Protein AF-A0AA94JPF4-F1 (afdb_monomer_lite)

Sequence (133 aa):
MPYAGDLAKVGKIKKDINIIENAIDAVKSADNAKSLLKAGRAGKQERLVELATDPKLGKADKGWIKSEMNQIERGNRKSIRNPPGKDLAHERGREAAKGYSYKNSNLQDRDLHRRQHKYDNGGRKNKERPLND

Structure (mmCIF, N/CA/C/O backbone):
data_AF-A0AA94JPF4-F1
#
_entry.id   AF-A0AA94JPF4-F1
#
loop_
_atom_site.group_PDB
_atom_site.id
_atom_site.type_symbol
_atom_site.label_atom_id
_atom_site.label_alt_id
_atom_site.label_comp_id
_atom_site.label_asym_id
_atom_site.label_entity_id
_atom_site.label_seq_id
_atom_site.pdbx_PDB_ins_code
_atom_site.Cartn_x
_atom_site.Cartn_y
_atom_site.Cartn_z
_atom_site.occupancy
_atom_site.B_iso_or_equiv
_atom_site.auth_seq_id
_atom_site.auth_comp_id
_atom_site.auth_asym_id
_atom_site.auth_atom_id
_atom_site.pdbx_PDB_model_num
ATOM 1 N N . MET A 1 1 ? 42.289 -33.509 40.650 1.00 52.62 1 MET A N 1
ATOM 2 C CA . MET A 1 1 ? 41.981 -33.715 39.218 1.00 52.62 1 MET A CA 1
ATOM 3 C C . MET A 1 1 ? 40.468 -33.839 39.081 1.00 52.62 1 MET A C 1
ATOM 5 O O . MET A 1 1 ? 39.919 -34.624 39.847 1.00 52.62 1 MET A O 1
ATOM 9 N N . PRO A 1 2 ? 39.783 -33.059 38.223 1.00 56.12 2 PRO A N 1
ATOM 10 C CA . PRO A 1 2 ? 38.337 -33.206 38.043 1.00 56.12 2 PRO A CA 1
ATOM 11 C C . PRO A 1 2 ? 38.022 -34.586 37.447 1.00 56.12 2 PRO A C 1
ATOM 13 O O . PRO A 1 2 ? 38.740 -35.060 36.565 1.00 56.12 2 PRO A O 1
ATOM 16 N N . TYR A 1 3 ? 36.990 -35.251 37.966 1.00 58.69 3 TYR A N 1
ATOM 17 C CA . TYR A 1 3 ? 36.590 -36.595 37.545 1.00 58.69 3 TYR A CA 1
ATOM 18 C C . TYR A 1 3 ? 36.036 -36.545 36.110 1.00 58.69 3 TYR A C 1
ATOM 20 O O . TYR A 1 3 ? 35.317 -35.614 35.751 1.00 58.69 3 TYR A O 1
ATOM 28 N N . ALA A 1 4 ? 36.327 -37.551 35.277 1.00 60.81 4 ALA A N 1
ATOM 29 C CA . ALA A 1 4 ? 35.918 -37.587 33.863 1.00 60.81 4 ALA A CA 1
ATOM 30 C C . ALA A 1 4 ? 34.397 -37.392 33.636 1.00 60.81 4 ALA A C 1
ATOM 32 O O . ALA A 1 4 ? 33.984 -36.874 32.597 1.00 60.81 4 ALA A O 1
ATOM 33 N N . GLY A 1 5 ? 33.565 -37.745 34.624 1.00 62.81 5 GLY A N 1
ATOM 34 C CA . GLY A 1 5 ? 32.116 -37.513 34.605 1.00 62.81 5 GLY A CA 1
ATOM 35 C C . GLY A 1 5 ? 31.705 -36.033 34.664 1.00 62.81 5 GLY A C 1
ATOM 36 O O . GLY A 1 5 ? 30.711 -35.656 34.041 1.00 62.81 5 GLY A O 1
ATOM 37 N N . ASP A 1 6 ? 32.490 -35.177 35.326 1.00 64.50 6 ASP A N 1
ATOM 38 C CA . ASP A 1 6 ? 32.210 -33.737 35.422 1.00 64.50 6 ASP A CA 1
ATOM 39 C C . ASP A 1 6 ? 32.428 -33.039 34.073 1.00 64.50 6 ASP A C 1
ATOM 41 O O . ASP A 1 6 ? 31.633 -32.193 33.660 1.00 64.50 6 ASP A O 1
ATOM 45 N N . LEU A 1 7 ? 33.453 -33.458 33.325 1.00 65.94 7 LEU A N 1
ATOM 46 C CA . LEU A 1 7 ? 33.761 -32.929 31.993 1.00 65.94 7 LEU A CA 1
ATOM 47 C C . LEU A 1 7 ? 32.665 -33.268 30.967 1.00 65.94 7 LEU A C 1
ATOM 49 O O . LEU A 1 7 ? 32.284 -32.414 30.163 1.00 65.94 7 LEU A O 1
ATOM 53 N N . ALA A 1 8 ? 32.104 -34.481 31.021 1.00 71.88 8 ALA A N 1
ATOM 54 C CA . ALA A 1 8 ? 31.014 -34.902 30.136 1.00 71.88 8 ALA A CA 1
ATOM 55 C C . ALA A 1 8 ? 29.713 -34.119 30.395 1.00 71.88 8 ALA A C 1
ATOM 57 O O . ALA A 1 8 ? 29.023 -33.712 29.454 1.00 71.88 8 ALA A O 1
ATOM 58 N N . LYS A 1 9 ? 29.399 -33.846 31.669 1.00 73.69 9 LYS A N 1
ATOM 59 C CA . LYS A 1 9 ? 28.236 -33.039 32.063 1.00 73.69 9 LYS A CA 1
ATOM 60 C C . LYS A 1 9 ? 28.370 -31.593 31.579 1.00 73.69 9 LYS A C 1
ATOM 62 O O . LYS A 1 9 ? 27.426 -31.055 31.005 1.00 73.69 9 LYS A O 1
ATOM 67 N N . VAL A 1 10 ? 29.554 -30.997 31.728 1.00 75.94 10 VAL A N 1
ATOM 68 C CA . VAL A 1 10 ? 29.859 -29.646 31.223 1.00 75.94 10 VAL A CA 1
ATOM 69 C C . VAL A 1 10 ? 29.750 -29.577 29.695 1.00 75.94 10 VAL A C 1
ATOM 71 O O . VAL A 1 10 ? 29.199 -28.611 29.167 1.00 75.94 10 VAL A O 1
ATOM 74 N N . GLY A 1 11 ? 30.213 -30.601 28.972 1.00 78.50 11 GLY A N 1
ATOM 75 C CA . GLY A 1 11 ? 30.082 -30.678 27.512 1.00 78.50 11 GLY A CA 1
ATOM 76 C C . GLY A 1 11 ? 28.626 -30.720 27.033 1.00 78.50 11 GLY A C 1
ATOM 77 O O . GLY A 1 11 ? 28.271 -30.020 26.084 1.00 78.50 11 GLY A O 1
ATOM 78 N N . LYS A 1 12 ? 27.765 -31.482 27.722 1.00 82.31 12 LYS A N 1
ATOM 79 C CA . LYS A 1 12 ? 26.326 -31.542 27.421 1.00 82.31 12 LYS A CA 1
ATOM 80 C C . LYS A 1 12 ? 25.633 -30.200 27.677 1.00 82.31 12 LYS A C 1
ATOM 82 O O . LYS A 1 12 ? 24.938 -29.706 26.798 1.00 82.31 12 LYS A O 1
ATOM 87 N N . ILE A 1 13 ? 25.920 -29.569 28.817 1.00 83.75 13 ILE A N 1
ATOM 88 C CA . ILE A 1 13 ? 25.371 -28.252 29.180 1.00 83.75 13 ILE A CA 1
ATOM 89 C C . ILE A 1 13 ? 25.743 -27.188 28.138 1.00 83.75 13 ILE A C 1
ATOM 91 O O . ILE A 1 13 ? 24.883 -26.428 27.707 1.00 83.75 13 ILE A O 1
ATOM 95 N N . LYS A 1 14 ? 27.000 -27.153 27.674 1.00 84.94 14 LYS A N 1
ATOM 96 C CA . LYS A 1 14 ? 27.430 -26.212 26.623 1.00 84.94 14 LYS A CA 1
ATOM 97 C C . LYS A 1 14 ? 26.670 -26.407 25.309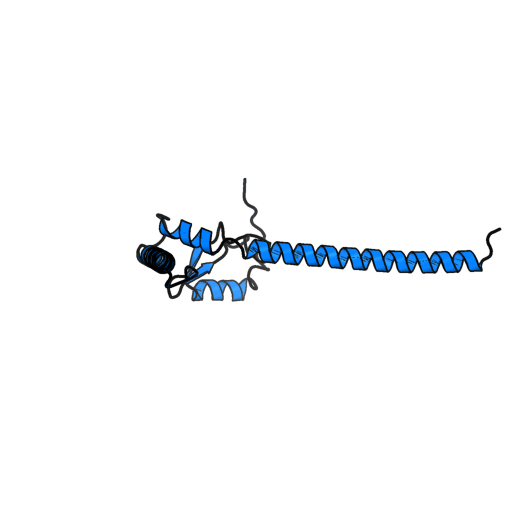 1.00 84.94 14 LYS A C 1
ATOM 99 O O . LYS A 1 14 ? 26.313 -25.431 24.658 1.00 84.94 14 LYS A O 1
ATOM 104 N N . LYS A 1 15 ? 26.412 -27.658 24.917 1.00 84.81 15 LYS A N 1
ATOM 105 C CA . LYS A 1 15 ? 25.637 -27.960 23.707 1.00 84.81 15 LYS A CA 1
ATOM 106 C C . LYS A 1 15 ? 24.197 -27.461 23.831 1.00 84.81 15 LYS A C 1
ATOM 108 O O . LYS A 1 15 ? 23.693 -26.858 22.888 1.00 84.81 15 LYS A O 1
ATOM 113 N N . ASP A 1 16 ? 23.574 -27.682 24.983 1.00 80.81 16 ASP A N 1
ATOM 114 C CA . ASP A 1 16 ? 22.204 -27.239 25.246 1.00 80.81 16 ASP A CA 1
ATOM 115 C C . ASP A 1 16 ? 22.110 -25.701 25.246 1.00 80.81 16 ASP A C 1
ATOM 117 O O . ASP A 1 16 ? 21.208 -25.151 24.619 1.00 80.81 16 ASP A O 1
ATOM 121 N N . ILE A 1 17 ? 23.090 -25.001 25.837 1.00 86.00 17 ILE A N 1
ATOM 122 C CA . ILE A 1 17 ? 23.192 -23.528 25.789 1.00 86.00 17 ILE A CA 1
ATOM 123 C C . ILE A 1 17 ? 23.277 -23.029 24.343 1.00 86.00 17 ILE A C 1
ATOM 125 O O . ILE A 1 17 ? 22.486 -22.175 23.952 1.00 86.00 17 ILE A O 1
ATOM 129 N N . ASN A 1 18 ? 24.152 -23.609 23.517 1.00 87.88 18 ASN A N 1
ATOM 130 C CA . ASN A 1 18 ? 24.281 -23.203 22.114 1.00 87.88 18 ASN A CA 1
ATOM 131 C C . ASN A 1 18 ? 22.987 -23.436 21.316 1.00 87.88 18 ASN A C 1
ATOM 133 O O . ASN A 1 18 ? 22.653 -22.659 20.423 1.00 87.88 18 ASN A O 1
ATOM 137 N N . ILE A 1 19 ? 22.246 -24.513 21.596 1.00 87.88 19 ILE A N 1
ATOM 138 C CA . ILE A 1 19 ? 20.946 -24.765 20.952 1.00 87.88 19 ILE A CA 1
ATOM 139 C C . ILE A 1 19 ? 19.934 -23.690 21.367 1.00 87.88 19 ILE A C 1
ATOM 141 O O . ILE A 1 19 ? 19.202 -23.182 20.517 1.00 87.88 19 ILE A O 1
ATOM 145 N N . ILE A 1 20 ? 19.917 -23.318 22.649 1.00 87.25 20 ILE A N 1
ATOM 146 C CA . ILE A 1 20 ? 19.042 -22.270 23.185 1.00 87.25 20 ILE A CA 1
ATOM 147 C C . ILE A 1 20 ? 19.383 -20.906 22.571 1.00 87.25 20 ILE A C 1
ATOM 149 O O . ILE A 1 20 ? 18.474 -20.208 22.129 1.00 87.25 20 ILE A O 1
ATOM 153 N N . GLU A 1 21 ? 20.662 -20.540 22.478 1.00 88.62 21 GLU A N 1
ATOM 154 C CA . GLU A 1 21 ? 21.110 -19.283 21.861 1.00 88.62 21 GLU A CA 1
ATOM 155 C C . GLU A 1 21 ? 20.675 -19.188 20.393 1.00 88.62 21 GLU A C 1
ATOM 157 O O . GLU A 1 21 ? 20.021 -18.221 20.001 1.00 88.62 21 GLU A O 1
ATOM 162 N N . ASN A 1 22 ? 20.919 -20.241 19.607 1.00 85.69 22 ASN A N 1
ATOM 163 C CA . ASN A 1 22 ? 20.485 -20.298 18.209 1.00 85.69 22 ASN A CA 1
ATOM 164 C C . ASN A 1 22 ? 18.958 -20.187 18.065 1.00 85.69 22 ASN A C 1
ATOM 166 O O . ASN A 1 22 ? 18.460 -19.515 17.159 1.00 85.69 22 ASN A O 1
ATOM 170 N N . ALA A 1 23 ? 18.199 -20.827 18.960 1.00 83.75 23 ALA A N 1
ATOM 171 C CA . ALA A 1 23 ? 16.744 -20.721 18.973 1.00 83.75 23 ALA A CA 1
ATOM 172 C C . ALA A 1 23 ? 16.278 -19.294 19.313 1.00 83.75 23 ALA A C 1
ATOM 174 O O . ALA A 1 23 ? 15.369 -18.775 18.665 1.00 83.75 23 ALA A O 1
ATOM 175 N N . ILE A 1 24 ? 16.918 -18.632 20.282 1.00 84.62 24 ILE A N 1
ATOM 176 C CA . ILE A 1 24 ? 16.627 -17.242 20.655 1.00 84.62 24 ILE A CA 1
ATOM 177 C C . ILE A 1 24 ? 16.898 -16.296 19.479 1.00 84.62 24 ILE A C 1
ATOM 179 O O . ILE A 1 24 ? 16.067 -15.435 19.183 1.00 84.62 24 ILE A O 1
ATOM 183 N N . ASP A 1 25 ? 18.017 -16.456 18.778 1.00 88.06 25 ASP A N 1
ATOM 184 C CA . ASP A 1 25 ? 18.372 -15.598 17.644 1.00 88.06 25 ASP A CA 1
ATOM 185 C C . ASP A 1 25 ? 17.449 -15.813 16.435 1.00 88.06 25 ASP A C 1
ATOM 187 O O . ASP A 1 25 ? 17.041 -14.853 15.767 1.00 88.06 25 ASP A O 1
ATOM 191 N N . ALA A 1 26 ? 17.011 -17.052 16.197 1.00 81.31 26 ALA A N 1
ATOM 192 C CA . ALA A 1 26 ? 15.976 -17.354 15.210 1.00 81.31 26 ALA A CA 1
ATOM 193 C C . ALA A 1 26 ? 14.627 -16.688 15.558 1.00 81.31 26 ALA A C 1
ATOM 195 O O . ALA A 1 26 ? 13.951 -16.151 14.680 1.00 81.31 26 ALA A O 1
ATOM 196 N N . VAL A 1 27 ? 14.240 -16.658 16.838 1.00 83.31 27 VAL A N 1
ATOM 197 C CA . VAL A 1 27 ? 13.009 -15.979 17.282 1.00 83.31 27 VAL A CA 1
ATOM 198 C C . VAL A 1 27 ? 13.129 -14.460 17.130 1.00 83.31 27 VAL A C 1
ATOM 200 O O . VAL A 1 27 ? 12.245 -13.835 16.541 1.00 83.31 27 VAL A O 1
ATOM 203 N N . LYS A 1 28 ? 14.243 -13.861 17.569 1.00 85.12 28 LYS A N 1
ATOM 204 C CA . LYS A 1 28 ? 14.496 -12.415 17.421 1.00 85.12 28 LYS A CA 1
ATOM 205 C C . LYS A 1 28 ? 14.473 -11.981 15.957 1.00 85.12 28 LYS A C 1
ATOM 207 O O . LYS A 1 28 ? 13.858 -10.971 15.616 1.00 85.12 28 LYS A O 1
ATOM 212 N N . SER A 1 29 ? 15.124 -12.740 15.076 1.00 80.56 29 SER A N 1
ATOM 213 C CA . SER A 1 29 ? 15.121 -12.450 13.638 1.00 80.56 29 SER A CA 1
ATOM 214 C C . SER A 1 29 ? 13.720 -12.571 13.029 1.00 80.56 29 SER A C 1
ATOM 216 O O . SER A 1 29 ? 13.331 -11.716 12.231 1.00 80.56 29 SER A O 1
ATOM 218 N N . ALA A 1 30 ? 12.915 -13.549 13.456 1.00 76.56 30 ALA A N 1
ATOM 219 C CA . ALA A 1 30 ? 11.523 -13.670 13.033 1.00 76.56 30 ALA A CA 1
ATOM 220 C C . ALA A 1 30 ? 10.652 -12.488 13.498 1.00 76.56 30 ALA A C 1
ATOM 222 O O . ALA A 1 30 ? 9.828 -11.992 12.725 1.00 76.56 30 ALA A O 1
ATOM 223 N N . ASP A 1 31 ? 10.825 -12.002 14.727 1.00 78.19 31 ASP A N 1
ATOM 224 C CA . ASP A 1 31 ? 10.068 -10.853 15.237 1.00 78.19 31 ASP A CA 1
ATOM 225 C C . ASP A 1 31 ? 10.473 -9.540 14.559 1.00 78.19 31 ASP A C 1
ATOM 227 O O . ASP A 1 31 ? 9.603 -8.751 14.174 1.00 78.19 31 ASP A O 1
ATOM 231 N N . ASN A 1 32 ? 11.766 -9.357 14.287 1.00 75.25 32 ASN A N 1
ATOM 232 C CA . ASN A 1 32 ? 12.258 -8.257 13.459 1.00 75.25 32 ASN A CA 1
ATOM 233 C C . ASN A 1 32 ? 11.661 -8.312 12.044 1.00 75.25 32 ASN A C 1
ATOM 235 O O . ASN A 1 32 ? 11.148 -7.306 11.551 1.00 75.25 32 ASN A O 1
ATOM 239 N N . ALA A 1 33 ? 11.622 -9.488 11.411 1.00 72.69 33 ALA A N 1
ATOM 240 C CA . ALA A 1 33 ? 11.001 -9.660 10.098 1.00 72.69 33 ALA A CA 1
ATOM 241 C C . ALA A 1 33 ? 9.493 -9.339 10.116 1.00 72.69 33 ALA A C 1
ATOM 243 O O . ALA A 1 33 ? 8.994 -8.654 9.221 1.00 72.69 33 ALA A O 1
ATOM 244 N N . LYS A 1 34 ? 8.750 -9.764 11.150 1.00 70.81 34 LYS A N 1
ATOM 245 C CA . LYS A 1 34 ? 7.331 -9.393 11.325 1.00 70.81 34 LYS A CA 1
ATOM 246 C C . LYS A 1 34 ? 7.157 -7.883 11.480 1.00 70.81 34 LYS A C 1
ATOM 248 O O . LYS A 1 34 ? 6.217 -7.327 10.911 1.00 70.81 34 LYS A O 1
ATOM 253 N N . SER A 1 35 ? 8.032 -7.234 12.246 1.00 73.50 35 SER A N 1
ATOM 254 C CA . SER A 1 35 ? 8.018 -5.782 12.443 1.00 73.50 35 SER A CA 1
ATOM 255 C C . SER A 1 35 ? 8.222 -5.044 11.118 1.00 73.50 35 SER A C 1
ATOM 257 O O . SER A 1 35 ? 7.396 -4.212 10.741 1.00 73.50 35 SER A O 1
ATOM 259 N N . LEU A 1 36 ? 9.229 -5.442 10.335 1.00 72.88 36 LEU A N 1
ATOM 260 C CA . LEU A 1 36 ? 9.501 -4.878 9.010 1.00 72.88 36 LEU A CA 1
ATOM 261 C C . LEU A 1 36 ? 8.338 -5.097 8.032 1.00 72.88 36 LEU A C 1
ATOM 263 O O . LEU A 1 36 ? 7.955 -4.177 7.313 1.00 72.88 36 LEU A O 1
ATOM 267 N N . LEU A 1 37 ? 7.705 -6.274 8.037 1.00 71.19 37 LEU A N 1
ATOM 268 C CA . LEU A 1 37 ? 6.527 -6.544 7.202 1.00 71.19 37 LEU A CA 1
ATOM 269 C C . LEU A 1 37 ? 5.310 -5.689 7.589 1.00 71.19 37 LEU A C 1
ATOM 271 O O . LEU A 1 37 ? 4.515 -5.325 6.717 1.00 71.19 37 LEU A O 1
ATOM 275 N N . LYS A 1 38 ? 5.137 -5.384 8.881 1.00 73.50 38 LYS A N 1
ATOM 276 C CA . LYS A 1 38 ? 4.091 -4.465 9.355 1.00 73.50 38 LYS A CA 1
ATOM 277 C C . LYS A 1 38 ? 4.404 -3.029 8.941 1.00 73.50 38 LYS A C 1
ATOM 279 O O . LYS A 1 38 ? 3.527 -2.369 8.389 1.00 73.50 38 LYS A O 1
ATOM 284 N N . ALA A 1 39 ? 5.646 -2.585 9.132 1.00 79.56 39 ALA A N 1
ATOM 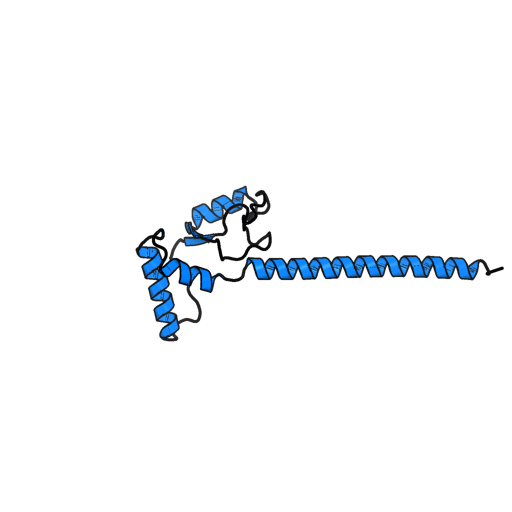285 C CA . ALA A 1 39 ? 6.109 -1.261 8.724 1.00 79.56 39 ALA A CA 1
ATOM 286 C C . ALA A 1 39 ? 5.960 -1.044 7.208 1.00 79.56 39 ALA A C 1
ATOM 288 O O . ALA A 1 39 ? 5.434 -0.019 6.774 1.00 79.56 39 ALA A O 1
ATOM 289 N N . GLY A 1 40 ? 6.296 -2.054 6.398 1.00 79.75 40 GLY A N 1
ATOM 290 C CA . GLY A 1 40 ? 6.183 -1.986 4.942 1.00 79.75 40 GLY A CA 1
ATOM 291 C C . GLY A 1 40 ? 4.747 -1.853 4.423 1.00 79.75 40 GLY A C 1
ATOM 292 O O . GLY A 1 40 ? 4.512 -1.340 3.335 1.00 79.75 40 GLY A O 1
ATOM 293 N N . ARG A 1 41 ? 3.748 -2.274 5.206 1.00 80.50 41 ARG A N 1
ATOM 294 C CA . ARG A 1 41 ? 2.326 -2.155 4.840 1.00 80.50 41 ARG A CA 1
ATOM 295 C C . ARG A 1 41 ? 1.623 -0.973 5.515 1.00 80.50 41 ARG A C 1
ATOM 297 O O . ARG A 1 41 ? 0.412 -0.818 5.345 1.00 80.50 41 ARG A O 1
ATOM 304 N N . ALA A 1 42 ? 2.354 -0.148 6.261 1.00 87.38 42 ALA A N 1
ATOM 305 C CA . ALA A 1 42 ? 1.826 1.030 6.940 1.00 87.38 42 ALA A CA 1
ATOM 306 C C . ALA A 1 42 ? 1.712 2.250 6.002 1.00 87.38 42 ALA A C 1
ATOM 308 O O . ALA A 1 42 ? 2.320 2.293 4.931 1.00 87.38 42 ALA A O 1
ATOM 309 N N . GLY A 1 43 ? 0.920 3.249 6.406 1.00 88.19 43 GLY A N 1
ATOM 310 C CA . GLY A 1 43 ? 0.832 4.550 5.721 1.00 88.19 43 GLY A CA 1
ATOM 311 C C . GLY A 1 43 ? -0.079 4.597 4.488 1.00 88.19 43 GLY A C 1
ATOM 312 O O . GLY A 1 43 ? -0.091 5.592 3.771 1.00 88.19 43 GLY A O 1
ATOM 313 N N . LYS A 1 44 ? -0.871 3.548 4.211 1.00 90.69 44 LYS A N 1
ATOM 314 C CA . LYS A 1 44 ? -1.761 3.518 3.031 1.00 90.69 44 LYS A CA 1
ATOM 315 C C . LYS A 1 44 ? -2.764 4.678 3.012 1.00 90.69 44 LYS A C 1
ATOM 317 O O . LYS A 1 44 ? -3.020 5.247 1.958 1.00 90.69 44 LYS A O 1
ATOM 322 N N . GLN A 1 45 ? -3.379 4.975 4.155 1.00 93.50 45 GLN A N 1
ATOM 323 C CA . GLN A 1 45 ? -4.417 6.006 4.249 1.00 93.50 45 GLN A CA 1
ATOM 324 C C . GLN A 1 45 ? -3.823 7.407 4.114 1.00 93.50 45 GLN A C 1
ATOM 326 O O . GLN A 1 45 ? -4.302 8.180 3.293 1.00 93.50 45 GLN A O 1
ATOM 331 N N . GLU A 1 46 ? -2.737 7.684 4.837 1.00 92.31 46 GLU A N 1
ATOM 332 C CA . GLU A 1 46 ? -1.969 8.933 4.735 1.00 92.31 46 GLU A CA 1
ATOM 333 C C . GLU A 1 46 ? -1.544 9.196 3.290 1.00 92.31 46 GLU A C 1
ATOM 335 O O . GLU A 1 46 ? -1.815 10.264 2.746 1.00 92.31 46 GLU A O 1
ATOM 340 N N . ARG A 1 47 ? -1.002 8.174 2.613 1.00 94.06 47 ARG A N 1
ATOM 341 C CA . ARG A 1 47 ? -0.605 8.304 1.212 1.00 94.06 47 ARG A CA 1
ATOM 342 C C . ARG A 1 47 ? -1.778 8.626 0.287 1.00 94.06 47 ARG A C 1
ATOM 344 O O . ARG A 1 47 ? -1.631 9.418 -0.639 1.00 94.06 47 ARG A O 1
ATOM 351 N N . LEU A 1 48 ? -2.942 8.013 0.503 1.00 93.69 48 LEU A N 1
ATOM 352 C CA . LEU A 1 48 ? -4.133 8.328 -0.288 1.00 93.69 48 LEU A CA 1
ATOM 353 C C . LEU A 1 48 ? -4.588 9.775 -0.058 1.00 93.69 48 LEU A C 1
ATOM 355 O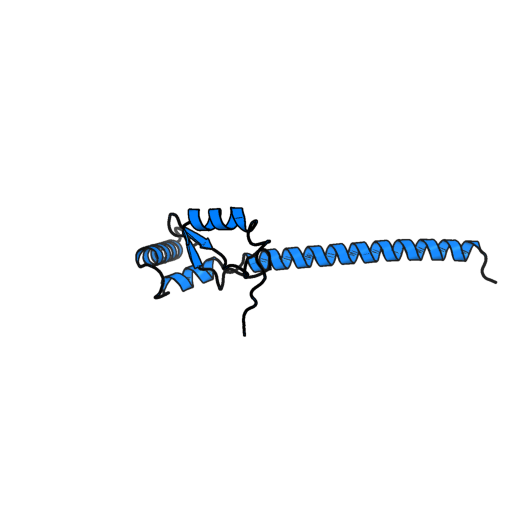 O . LEU A 1 48 ? -4.964 10.429 -1.024 1.00 93.69 48 LEU A O 1
ATOM 359 N N . VAL A 1 49 ? -4.495 10.295 1.169 1.00 93.62 49 VAL A N 1
ATOM 360 C CA . VAL A 1 49 ? -4.794 11.707 1.467 1.00 93.62 49 VAL A CA 1
ATOM 361 C C . VAL A 1 49 ? -3.834 12.643 0.727 1.00 93.62 49 VAL A C 1
ATOM 363 O O . VAL A 1 49 ? -4.292 13.579 0.077 1.00 93.62 49 VAL A O 1
ATOM 366 N N . GLU A 1 50 ? -2.527 12.369 0.740 1.00 93.12 50 GLU A N 1
ATOM 367 C CA . GLU A 1 50 ? -1.538 13.153 -0.021 1.00 93.12 50 GLU A CA 1
ATOM 368 C C . GLU A 1 50 ? -1.838 13.162 -1.528 1.00 93.12 50 GLU A C 1
ATOM 370 O O . GLU A 1 50 ? -1.760 14.192 -2.197 1.00 93.12 50 GLU A O 1
ATOM 375 N N . LEU A 1 51 ? -2.231 12.010 -2.076 1.00 93.06 51 LEU A N 1
ATOM 376 C CA . LEU A 1 51 ? -2.570 11.871 -3.491 1.00 93.06 51 LEU A CA 1
ATOM 377 C C . LEU A 1 51 ? -3.795 12.703 -3.901 1.00 93.06 51 LEU A C 1
ATOM 379 O O . LEU A 1 51 ? -3.929 13.044 -5.077 1.00 93.06 51 LEU A O 1
ATOM 383 N N . ALA A 1 52 ? -4.668 13.087 -2.964 1.00 91.88 52 ALA A N 1
ATOM 384 C CA . ALA A 1 52 ? -5.830 13.928 -3.250 1.00 91.88 52 ALA A CA 1
ATOM 385 C C . ALA A 1 52 ? -5.451 15.320 -3.796 1.00 91.88 52 ALA A C 1
ATOM 387 O O . ALA A 1 52 ? -6.252 15.944 -4.506 1.00 91.88 52 ALA A O 1
ATOM 388 N N . THR A 1 53 ? -4.252 15.813 -3.469 1.00 92.19 53 THR A N 1
ATOM 389 C CA . THR A 1 53 ? -3.743 17.135 -3.868 1.00 92.19 53 THR A CA 1
ATOM 390 C C . THR A 1 53 ? -2.584 17.070 -4.863 1.00 92.19 53 THR A C 1
ATOM 392 O O . THR A 1 53 ? -2.177 18.111 -5.374 1.00 92.19 53 THR A O 1
ATOM 395 N N . ASP A 1 54 ? -2.104 15.874 -5.219 1.00 91.75 54 ASP A N 1
ATOM 396 C CA . ASP A 1 54 ? -0.970 15.699 -6.130 1.00 91.75 54 ASP A CA 1
ATOM 397 C C . ASP A 1 54 ? -1.264 16.290 -7.531 1.00 91.75 54 ASP A C 1
ATOM 399 O O . ASP A 1 54 ? -2.231 15.884 -8.200 1.00 91.75 54 ASP A O 1
ATOM 403 N N . PRO A 1 55 ? -0.455 17.243 -8.033 1.00 91.56 55 PRO A N 1
ATOM 404 C CA . PRO A 1 55 ? -0.642 17.810 -9.366 1.00 91.56 55 PRO A CA 1
ATOM 405 C C . PRO A 1 55 ? -0.487 16.776 -10.490 1.00 91.56 55 PRO A C 1
ATOM 407 O O . PRO A 1 55 ? -1.137 16.925 -11.524 1.00 91.56 55 PRO A O 1
ATOM 410 N N . LYS A 1 56 ? 0.312 15.719 -10.290 1.00 90.31 56 LYS A N 1
ATOM 411 C CA . LYS A 1 56 ? 0.593 14.683 -11.299 1.00 90.31 56 LYS A CA 1
ATOM 412 C C . LYS A 1 56 ? -0.521 13.648 -11.424 1.00 90.31 56 LYS A C 1
ATOM 414 O O . LYS A 1 56 ? -0.599 12.959 -12.440 1.00 90.31 56 LYS A O 1
ATOM 419 N N . LEU A 1 57 ? -1.381 13.530 -10.413 1.00 91.75 57 LEU A N 1
ATOM 420 C CA . LEU A 1 57 ? -2.481 12.577 -10.435 1.00 91.75 57 LEU A CA 1
ATOM 421 C C . LEU A 1 57 ? -3.646 13.094 -11.295 1.00 91.75 57 LEU A C 1
ATOM 423 O O . LEU A 1 57 ? -3.975 14.286 -11.292 1.00 91.75 57 LEU A O 1
ATOM 427 N N . GLY A 1 58 ? -4.305 12.183 -12.016 1.00 93.00 58 GLY A N 1
ATOM 428 C CA . GLY A 1 58 ? -5.476 12.496 -12.831 1.00 93.00 58 GLY A CA 1
ATOM 429 C C . GLY A 1 58 ? -6.624 13.095 -12.009 1.00 93.00 58 GLY A C 1
ATOM 430 O O . GLY A 1 58 ? -6.825 12.762 -10.840 1.00 93.00 58 GLY A O 1
ATOM 431 N N . LYS A 1 59 ? -7.415 13.989 -12.621 1.00 93.81 59 LYS A N 1
ATOM 432 C CA . LYS A 1 59 ? -8.555 14.646 -11.947 1.00 93.81 59 LYS A CA 1
ATOM 433 C C . LYS A 1 59 ? -9.596 13.642 -11.436 1.00 93.81 59 LYS A C 1
ATOM 435 O O . LYS A 1 59 ? -10.135 13.849 -10.354 1.00 93.81 59 LYS A O 1
ATOM 440 N N . ALA A 1 60 ? -9.847 12.568 -12.188 1.00 92.88 60 ALA A N 1
ATOM 441 C CA . ALA A 1 60 ? -10.802 11.524 -11.817 1.00 92.88 60 ALA A CA 1
ATOM 442 C C . ALA A 1 60 ? -10.389 10.801 -10.524 1.00 92.88 60 ALA A C 1
ATOM 444 O O . ALA A 1 60 ? -11.180 10.713 -9.588 1.00 92.88 60 ALA A O 1
ATOM 445 N N . ASP A 1 61 ? -9.128 10.372 -10.438 1.00 94.38 61 ASP A N 1
ATOM 446 C CA . ASP A 1 61 ? -8.595 9.679 -9.260 1.00 94.38 61 ASP A CA 1
ATOM 447 C C . ASP A 1 61 ? -8.595 10.590 -8.026 1.00 94.38 61 ASP A C 1
ATOM 449 O O . ASP A 1 61 ? -9.021 10.179 -6.947 1.00 94.38 61 ASP A O 1
ATOM 453 N N . LYS A 1 62 ? -8.205 11.861 -8.195 1.00 95.00 62 LYS A N 1
ATOM 454 C CA . LYS A 1 62 ? -8.298 12.869 -7.127 1.00 95.00 62 LYS A CA 1
ATOM 455 C C . LYS A 1 62 ? -9.729 13.077 -6.650 1.00 95.00 62 LYS A C 1
ATOM 457 O O . LYS A 1 62 ? -9.971 13.132 -5.447 1.00 95.00 62 LYS A O 1
ATOM 462 N N . GLY A 1 63 ? -10.673 13.208 -7.582 1.00 95.94 63 GLY A N 1
ATOM 463 C CA . GLY A 1 63 ? -12.091 13.380 -7.271 1.00 95.94 63 GLY A CA 1
ATOM 464 C C . GLY A 1 63 ? -12.649 12.199 -6.481 1.00 95.94 63 GLY A C 1
ATOM 465 O O . GLY A 1 63 ? -13.345 12.404 -5.489 1.00 95.94 63 GLY A O 1
ATOM 466 N N . TRP A 1 64 ? -12.272 10.976 -6.862 1.00 96.62 64 TRP A N 1
ATOM 467 C CA . TRP A 1 64 ? -12.635 9.771 -6.123 1.00 96.62 64 TRP A CA 1
ATOM 468 C C . TRP A 1 64 ? -12.117 9.807 -4.685 1.00 96.62 64 TRP A C 1
ATOM 470 O O . TRP A 1 64 ? -12.902 9.674 -3.752 1.00 96.62 64 TRP A O 1
ATOM 480 N N . ILE A 1 65 ? -10.816 10.051 -4.493 1.00 95.44 65 ILE A N 1
ATOM 481 C CA . ILE A 1 65 ? -10.206 10.106 -3.158 1.00 95.44 65 ILE A CA 1
ATOM 482 C C . ILE A 1 65 ? -10.884 11.173 -2.291 1.00 95.44 65 ILE A C 1
ATOM 484 O O . ILE A 1 65 ? -11.247 10.893 -1.152 1.00 95.44 65 ILE A O 1
ATOM 488 N N . LYS A 1 66 ? -11.124 12.371 -2.835 1.00 96.06 66 LYS A N 1
ATOM 489 C CA . LYS A 1 66 ? -11.837 13.443 -2.122 1.00 96.06 66 LYS A CA 1
ATOM 490 C C . LYS A 1 66 ? -13.257 13.032 -1.739 1.00 96.06 66 LYS A C 1
ATOM 492 O O . LYS A 1 66 ? -13.700 13.301 -0.629 1.00 96.06 66 LYS A O 1
ATOM 497 N N . SER A 1 67 ? -13.966 12.344 -2.632 1.00 96.06 67 SER A N 1
ATOM 498 C CA . SER A 1 67 ? -15.289 11.805 -2.320 1.00 96.06 67 SER A CA 1
ATOM 499 C C . SER A 1 67 ? -15.227 10.770 -1.194 1.00 96.06 67 SER A C 1
ATOM 501 O O . SER A 1 67 ? -16.088 10.776 -0.319 1.00 96.06 67 SER A O 1
ATOM 503 N N . GLU A 1 68 ? -14.225 9.891 -1.184 1.00 96.69 68 GLU A N 1
ATOM 504 C CA . GLU A 1 68 ? -14.026 8.940 -0.087 1.00 96.69 68 GLU A CA 1
ATOM 505 C C . GLU A 1 68 ? -13.731 9.653 1.241 1.00 96.69 68 GLU A C 1
ATOM 507 O O . GLU A 1 68 ? -14.296 9.268 2.261 1.00 96.69 68 GLU A O 1
ATOM 512 N N . MET A 1 69 ? -12.913 10.712 1.233 1.00 95.44 69 MET A N 1
ATOM 513 C CA . MET A 1 69 ? -12.651 11.542 2.418 1.00 95.44 69 MET A CA 1
ATOM 514 C C . MET A 1 69 ? -13.945 12.163 2.956 1.00 95.44 69 MET A C 1
ATOM 516 O O . MET A 1 69 ? -14.269 11.979 4.126 1.00 95.44 69 MET A O 1
ATOM 520 N N . ASN A 1 70 ? -14.757 12.767 2.085 1.00 96.25 70 ASN A N 1
ATOM 521 C CA . ASN A 1 70 ? -16.055 13.330 2.469 1.00 96.25 70 ASN A CA 1
ATOM 522 C C . ASN A 1 70 ? -17.006 12.265 3.049 1.00 96.25 70 ASN A C 1
ATOM 524 O O . ASN A 1 70 ? -17.810 12.551 3.931 1.00 96.25 70 ASN A O 1
ATOM 528 N N . GLN A 1 71 ? -16.953 11.023 2.555 1.00 96.25 71 GLN A N 1
ATOM 529 C CA . GLN A 1 71 ? -17.755 9.918 3.097 1.00 96.25 71 GLN A CA 1
ATOM 530 C C . GLN A 1 71 ? -17.293 9.499 4.500 1.00 96.25 71 GLN A C 1
ATOM 532 O O . GLN A 1 71 ? -18.123 9.076 5.303 1.00 96.25 71 GLN A O 1
ATOM 537 N N . ILE A 1 72 ? -15.997 9.619 4.802 1.00 95.19 72 ILE A N 1
ATOM 538 C CA . ILE A 1 72 ? -15.456 9.384 6.147 1.00 95.19 72 ILE A CA 1
ATOM 539 C C . ILE A 1 72 ? -15.877 10.504 7.092 1.00 95.19 72 ILE A C 1
ATOM 541 O O . ILE A 1 72 ? -16.367 10.218 8.178 1.00 95.19 72 ILE A O 1
ATOM 545 N N . GLU A 1 73 ? -15.763 11.761 6.661 1.00 94.62 73 GLU A N 1
ATOM 546 C CA . GLU A 1 73 ? -16.208 12.925 7.441 1.00 94.62 73 GLU A CA 1
ATOM 547 C C . GLU A 1 73 ? -17.699 12.843 7.793 1.00 94.62 73 GLU A C 1
ATOM 549 O O . GLU A 1 73 ? -18.104 13.183 8.899 1.00 94.62 73 GLU A O 1
ATOM 554 N N . ARG A 1 74 ? -18.519 12.313 6.877 1.00 95.69 74 ARG A N 1
ATOM 555 C CA . ARG A 1 74 ? -19.952 12.058 7.100 1.00 95.69 74 ARG A CA 1
ATOM 556 C C . ARG A 1 74 ? -20.245 10.815 7.950 1.00 95.69 74 ARG A C 1
ATOM 558 O O . ARG A 1 74 ? -21.409 10.514 8.182 1.00 95.69 74 ARG A O 1
ATOM 565 N N . GLY A 1 75 ? -19.230 10.055 8.361 1.00 95.06 75 GLY A N 1
ATOM 566 C CA . GLY A 1 75 ? -19.383 8.830 9.154 1.00 95.06 75 GLY A CA 1
ATOM 567 C C . GLY A 1 75 ? -19.861 7.600 8.372 1.00 95.06 75 GLY A C 1
ATOM 568 O O . GLY A 1 75 ? -20.032 6.529 8.951 1.00 95.06 75 GLY A O 1
ATOM 569 N N . ASN A 1 76 ? -20.027 7.700 7.051 1.00 94.88 76 ASN A N 1
ATOM 570 C CA . ASN A 1 76 ? -20.489 6.588 6.213 1.00 94.88 76 ASN A CA 1
ATOM 571 C C . ASN A 1 76 ? -19.393 5.543 5.966 1.00 94.88 76 ASN A C 1
ATOM 573 O O . ASN A 1 76 ? -19.679 4.415 5.552 1.00 94.88 76 ASN A O 1
ATOM 577 N N . ARG A 1 77 ? -18.120 5.914 6.159 1.00 92.56 77 ARG A N 1
ATOM 578 C CA . ARG A 1 77 ? -16.964 5.037 5.940 1.00 92.56 77 ARG A CA 1
ATOM 579 C C . ARG A 1 77 ? -15.889 5.238 6.997 1.00 92.56 77 ARG A C 1
ATOM 581 O O . ARG A 1 77 ? -15.754 6.303 7.577 1.00 92.56 77 ARG A O 1
ATOM 588 N N . LYS A 1 78 ? -15.093 4.187 7.203 1.00 93.19 78 LYS A N 1
ATOM 589 C CA . LYS A 1 78 ? -13.956 4.180 8.138 1.00 93.19 78 LYS A CA 1
ATOM 590 C C . LYS A 1 78 ? -12.599 4.346 7.445 1.00 93.19 78 LYS A C 1
ATOM 592 O O . LYS A 1 78 ? -11.596 4.528 8.123 1.00 93.19 78 LYS A O 1
ATOM 597 N N . SER A 1 79 ? -12.542 4.213 6.117 1.00 93.81 79 SER A N 1
ATOM 598 C CA . SER A 1 79 ? -11.294 4.260 5.351 1.00 93.81 79 SER A CA 1
ATOM 599 C C . SER A 1 79 ? -11.514 4.637 3.887 1.00 93.81 79 SER A C 1
ATOM 601 O O . SER A 1 79 ? -12.569 4.369 3.306 1.00 93.81 79 SER A O 1
ATOM 603 N N . ILE A 1 80 ? -10.483 5.243 3.297 1.00 94.12 80 ILE A N 1
ATOM 604 C CA . ILE A 1 80 ? -10.398 5.628 1.893 1.00 94.12 80 ILE A CA 1
ATOM 605 C C . ILE A 1 80 ? -10.109 4.377 1.069 1.00 94.12 80 ILE A C 1
ATOM 607 O O . ILE A 1 80 ? -9.136 3.651 1.320 1.00 94.12 80 ILE A O 1
ATOM 611 N N . ARG A 1 81 ? -10.951 4.132 0.066 1.00 94.88 81 ARG A N 1
ATOM 612 C CA . ARG A 1 81 ? -10.755 3.064 -0.918 1.00 94.88 81 ARG A CA 1
ATOM 613 C C . ARG A 1 81 ? -9.909 3.557 -2.084 1.00 94.88 81 ARG A C 1
ATOM 615 O O . ARG A 1 81 ? -9.957 4.728 -2.452 1.00 94.88 81 ARG A O 1
ATOM 622 N N . ASN A 1 82 ? -9.185 2.633 -2.710 1.00 94.25 82 ASN A N 1
ATOM 623 C CA . ASN A 1 82 ? -8.511 2.934 -3.967 1.00 94.25 82 ASN A CA 1
ATOM 624 C C . ASN A 1 82 ? -9.562 3.286 -5.042 1.00 94.25 82 ASN A C 1
ATOM 626 O O . ASN A 1 82 ? -10.657 2.707 -5.019 1.00 94.25 82 ASN A O 1
ATOM 630 N N . PRO A 1 83 ? -9.238 4.182 -5.989 1.00 93.94 83 PRO A N 1
ATOM 631 C CA . PRO A 1 83 ? -10.057 4.405 -7.172 1.00 93.94 83 PRO A CA 1
ATOM 632 C C . PRO A 1 83 ? -10.348 3.105 -7.939 1.00 93.94 83 PRO A C 1
ATOM 634 O O . PRO A 1 83 ? -9.514 2.191 -7.947 1.00 93.94 83 PRO A O 1
ATO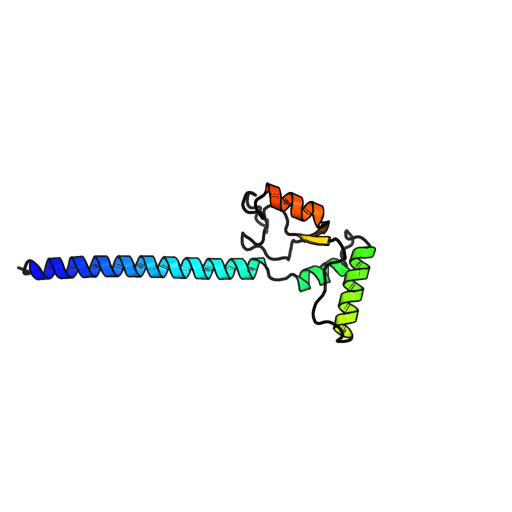M 637 N N . PRO A 1 84 ? -11.513 2.997 -8.602 1.00 93.69 84 PRO A N 1
ATOM 638 C CA . PRO A 1 84 ? -11.875 1.813 -9.368 1.00 93.69 84 PRO A CA 1
ATOM 639 C C . PRO A 1 84 ? -10.808 1.457 -10.409 1.00 93.69 84 PRO A C 1
ATOM 641 O O . PRO A 1 84 ? -10.329 2.310 -11.148 1.00 93.69 84 PRO A O 1
ATOM 644 N N . GLY A 1 85 ? -10.432 0.178 -10.467 1.00 93.38 85 GLY A N 1
ATOM 645 C CA . GLY A 1 85 ? -9.443 -0.319 -11.430 1.00 93.38 85 GLY A CA 1
ATOM 646 C C . GLY A 1 85 ? -7.981 -0.013 -11.087 1.00 93.38 85 GLY A C 1
ATOM 647 O O . GLY A 1 85 ? -7.099 -0.491 -11.802 1.00 93.38 85 GLY A O 1
ATOM 648 N N . LYS A 1 86 ? -7.705 0.701 -9.989 1.00 94.38 86 LYS A N 1
ATOM 649 C CA . LYS A 1 86 ? -6.346 1.058 -9.571 1.00 94.38 86 LYS A CA 1
ATOM 650 C C . LYS A 1 86 ? -5.979 0.471 -8.217 1.00 94.38 86 LYS A C 1
ATOM 652 O O . LYS A 1 86 ? -6.814 0.325 -7.325 1.00 94.38 86 LYS A O 1
ATOM 657 N N . ASP A 1 87 ? -4.694 0.190 -8.062 1.00 93.31 87 ASP A N 1
ATOM 658 C CA . ASP A 1 87 ? -4.083 -0.194 -6.800 1.00 93.31 87 ASP A CA 1
ATOM 659 C C . ASP A 1 87 ? -3.008 0.812 -6.403 1.00 93.31 87 ASP A C 1
ATOM 661 O O . ASP A 1 87 ? -2.313 1.375 -7.248 1.00 93.31 87 ASP A O 1
ATOM 665 N N . LEU A 1 88 ? -2.870 1.036 -5.096 1.00 93.00 88 LEU A N 1
ATOM 666 C CA . LEU A 1 88 ? -1.724 1.755 -4.562 1.00 93.00 88 LEU A CA 1
ATOM 667 C C . LEU A 1 88 ? -0.521 0.810 -4.622 1.00 93.00 88 LEU A C 1
ATOM 669 O O . LEU A 1 88 ? -0.452 -0.154 -3.859 1.00 93.00 88 LEU A O 1
ATOM 673 N N . ALA A 1 89 ? 0.368 1.057 -5.575 1.00 91.75 89 ALA A N 1
ATOM 674 C CA . ALA A 1 89 ? 1.489 0.195 -5.898 1.00 91.75 89 ALA A CA 1
ATOM 675 C C . ALA A 1 89 ? 2.793 0.768 -5.343 1.00 91.75 89 ALA A C 1
ATOM 677 O O . ALA A 1 89 ? 3.078 1.961 -5.484 1.00 91.75 89 ALA A O 1
ATOM 678 N N . HIS A 1 90 ? 3.601 -0.105 -4.746 1.00 89.25 90 HIS A N 1
ATOM 679 C CA . HIS A 1 90 ? 4.963 0.242 -4.364 1.00 89.25 90 HIS A CA 1
ATOM 680 C C . HIS A 1 90 ? 5.846 0.386 -5.604 1.00 89.25 90 HIS A C 1
ATOM 682 O O . HIS A 1 90 ? 5.725 -0.363 -6.575 1.00 89.25 90 HIS A O 1
ATOM 688 N N . GLU A 1 91 ? 6.785 1.324 -5.551 1.00 86.62 91 GLU A N 1
ATOM 689 C CA . GLU A 1 91 ? 7.810 1.450 -6.578 1.00 86.62 91 GLU A CA 1
ATOM 690 C C . GLU A 1 91 ? 8.773 0.254 -6.593 1.00 86.62 91 GLU A C 1
ATOM 692 O O . GLU A 1 91 ? 9.070 -0.354 -5.562 1.00 86.62 91 GLU A O 1
ATOM 697 N N . ARG A 1 92 ? 9.320 -0.049 -7.780 1.00 85.75 92 ARG A N 1
ATOM 698 C CA . ARG A 1 92 ? 10.355 -1.083 -7.940 1.00 85.75 92 ARG A CA 1
ATOM 699 C C . ARG A 1 92 ? 11.578 -0.748 -7.098 1.00 85.75 92 ARG A C 1
ATOM 701 O O . ARG A 1 92 ? 12.139 0.340 -7.222 1.00 85.75 92 ARG A O 1
ATOM 708 N N . GLY A 1 93 ? 12.024 -1.708 -6.301 1.00 83.75 93 GLY A N 1
ATOM 709 C CA . GLY A 1 93 ? 13.130 -1.546 -5.367 1.00 83.75 93 GLY A CA 1
ATOM 710 C C . GLY A 1 93 ? 12.740 -0.968 -4.008 1.00 83.75 93 GLY A C 1
ATOM 711 O O . GLY A 1 93 ? 13.598 -0.962 -3.128 1.00 83.75 93 GLY A O 1
ATOM 712 N N . ARG A 1 94 ? 11.485 -0.529 -3.825 1.00 85.06 94 ARG A N 1
ATOM 713 C CA . ARG A 1 94 ? 10.927 -0.016 -2.564 1.00 85.06 94 ARG A CA 1
ATOM 714 C C . ARG A 1 94 ? 9.634 -0.731 -2.180 1.00 85.06 94 ARG A C 1
ATOM 716 O O . ARG A 1 94 ? 8.619 -0.117 -1.852 1.00 85.06 94 ARG A O 1
ATOM 723 N N . GLU A 1 95 ? 9.657 -2.052 -2.275 1.00 83.31 95 GLU A N 1
ATOM 724 C CA . GLU A 1 95 ? 8.490 -2.882 -2.016 1.00 83.31 95 GLU A CA 1
ATOM 725 C C . GLU A 1 95 ? 8.290 -3.159 -0.523 1.00 83.31 95 GLU A C 1
ATOM 727 O O . GLU A 1 95 ? 9.251 -3.286 0.235 1.00 83.31 95 GLU A O 1
ATOM 732 N N . ALA A 1 96 ? 7.036 -3.365 -0.109 1.00 84.06 96 ALA A N 1
ATOM 733 C CA . ALA A 1 96 ? 6.697 -3.741 1.267 1.00 84.06 96 ALA A CA 1
ATOM 734 C C . ALA A 1 96 ? 7.437 -4.995 1.765 1.00 84.06 96 ALA A C 1
ATOM 736 O O . ALA A 1 96 ? 7.692 -5.127 2.959 1.00 84.06 96 ALA A O 1
ATOM 737 N N . ALA A 1 97 ? 7.802 -5.915 0.863 1.00 80.62 97 ALA A N 1
ATOM 738 C CA . ALA A 1 97 ? 8.585 -7.107 1.195 1.00 80.62 97 ALA A CA 1
ATOM 739 C C . ALA A 1 97 ? 9.977 -6.780 1.770 1.00 80.62 97 ALA A C 1
ATOM 741 O O . ALA A 1 97 ? 10.554 -7.619 2.452 1.00 80.62 97 ALA A O 1
ATOM 742 N N . LYS A 1 98 ? 10.480 -5.570 1.511 1.00 79.12 98 LYS A N 1
ATOM 743 C CA . LYS A 1 98 ? 11.760 -5.039 1.995 1.00 79.12 98 LYS A CA 1
ATOM 744 C C . LYS A 1 98 ? 11.585 -4.034 3.139 1.00 79.12 98 LYS A C 1
ATOM 746 O O . LYS A 1 98 ? 12.531 -3.373 3.537 1.00 79.12 98 LYS A O 1
ATOM 751 N N . GLY A 1 99 ? 10.364 -3.885 3.655 1.00 82.12 99 GLY A N 1
ATOM 752 C CA . GLY A 1 99 ? 10.056 -2.994 4.777 1.00 82.12 99 GLY A CA 1
ATOM 753 C C . GLY A 1 99 ? 9.728 -1.545 4.406 1.00 82.12 99 GLY A C 1
ATOM 754 O O . GLY A 1 99 ? 9.445 -0.753 5.301 1.00 82.12 99 GLY A O 1
ATOM 755 N N . TYR A 1 100 ? 9.692 -1.180 3.120 1.00 85.44 100 TYR A N 1
ATOM 756 C CA . TYR A 1 100 ? 9.299 0.172 2.700 1.00 85.44 100 TYR A CA 1
ATOM 757 C C . TYR A 1 100 ? 7.789 0.381 2.802 1.00 85.44 100 TYR A C 1
ATOM 759 O O . TYR A 1 100 ? 7.022 -0.410 2.257 1.00 85.44 100 TYR A O 1
ATOM 767 N N . SER A 1 101 ? 7.372 1.461 3.464 1.00 87.38 101 SER A N 1
ATOM 768 C CA . SER A 1 101 ? 5.964 1.828 3.649 1.00 87.38 101 SER A CA 1
ATOM 769 C C . SER A 1 101 ? 5.317 2.389 2.375 1.00 87.38 101 SER A C 1
ATOM 771 O O . SER A 1 101 ? 5.974 2.626 1.356 1.00 87.38 101 SER A O 1
ATOM 773 N N . TYR A 1 102 ? 4.009 2.662 2.432 1.00 88.94 102 TYR A N 1
ATOM 774 C CA . TYR A 1 102 ? 3.272 3.249 1.309 1.00 88.94 102 TYR A CA 1
ATOM 775 C C . TYR A 1 102 ? 3.649 4.708 0.989 1.00 88.94 102 TYR A C 1
ATOM 777 O O . TYR A 1 102 ? 3.161 5.241 -0.004 1.00 88.94 102 TYR A O 1
ATOM 785 N N . LYS A 1 103 ? 4.537 5.352 1.760 1.00 87.06 103 LYS A N 1
ATOM 786 C CA . LYS A 1 103 ? 4.917 6.771 1.600 1.00 87.06 103 LYS A CA 1
ATOM 787 C C . LYS A 1 103 ? 5.343 7.138 0.171 1.00 87.06 103 LYS A C 1
ATOM 789 O O . LYS A 1 103 ? 4.963 8.179 -0.341 1.00 87.06 103 LYS A O 1
ATOM 794 N N . ASN A 1 104 ? 6.068 6.245 -0.501 1.00 83.81 104 ASN A N 1
ATOM 795 C CA . ASN A 1 104 ? 6.527 6.445 -1.882 1.00 83.81 104 ASN A CA 1
ATOM 796 C C . ASN A 1 104 ? 5.748 5.584 -2.888 1.00 83.81 104 ASN A C 1
ATOM 798 O O . ASN A 1 104 ? 6.293 5.144 -3.894 1.00 83.81 104 ASN A O 1
ATOM 802 N N . SER A 1 105 ? 4.498 5.238 -2.581 1.00 88.62 105 SER A N 1
ATOM 803 C CA . SER A 1 105 ? 3.655 4.439 -3.475 1.00 88.62 105 SER A CA 1
ATOM 804 C C . SER A 1 105 ? 2.815 5.320 -4.386 1.00 88.62 105 SER A C 1
ATOM 806 O O . SER A 1 105 ? 2.423 6.422 -4.010 1.00 88.62 105 SER A O 1
ATOM 808 N N . ASN A 1 106 ? 2.492 4.821 -5.574 1.00 91.06 106 ASN A N 1
ATOM 809 C CA . ASN A 1 106 ? 1.725 5.557 -6.576 1.00 91.06 106 ASN A CA 1
ATOM 810 C C . ASN A 1 106 ? 0.509 4.747 -7.022 1.00 91.06 106 ASN A C 1
ATOM 812 O O . ASN A 1 106 ? 0.510 3.519 -6.960 1.00 91.06 106 ASN A O 1
ATOM 816 N N . LEU A 1 107 ? -0.545 5.431 -7.468 1.00 92.75 107 LEU A N 1
ATOM 817 C CA . LEU A 1 107 ? -1.702 4.755 -8.048 1.00 92.75 107 LEU A CA 1
ATOM 818 C C . LEU A 1 107 ? -1.345 4.199 -9.425 1.00 92.75 107 LEU A C 1
ATOM 820 O O . LEU A 1 107 ? -0.955 4.939 -10.326 1.00 92.75 107 LEU A O 1
ATOM 824 N N . GLN A 1 108 ? -1.513 2.893 -9.583 1.00 92.94 108 GLN A N 1
ATOM 825 C CA . GLN A 1 108 ? -1.222 2.173 -10.812 1.00 92.94 108 GLN A CA 1
ATOM 826 C C . GLN A 1 108 ? -2.442 1.367 -11.239 1.00 92.94 108 GLN A C 1
ATOM 828 O O . GLN A 1 108 ? -3.214 0.896 -10.402 1.00 92.94 108 GLN A O 1
ATOM 833 N N . ASP A 1 109 ? -2.610 1.174 -12.544 1.00 94.12 109 ASP A N 1
ATOM 834 C CA . ASP A 1 109 ? -3.655 0.291 -13.048 1.00 94.12 109 ASP A CA 1
ATOM 835 C C . ASP A 1 109 ? -3.420 -1.131 -12.544 1.00 94.12 109 ASP A C 1
ATOM 837 O O . ASP A 1 109 ? -2.320 -1.687 -12.635 1.00 94.12 109 ASP A O 1
ATOM 841 N N . ARG A 1 110 ? -4.479 -1.729 -12.004 1.00 93.31 110 ARG A N 1
ATOM 842 C CA . ARG A 1 110 ? -4.436 -3.023 -11.322 1.00 93.31 110 ARG A CA 1
ATOM 843 C C . ARG A 1 110 ? -3.874 -4.136 -12.203 1.00 93.31 110 ARG A C 1
ATOM 845 O O . ARG A 1 110 ? -3.152 -5.002 -11.715 1.00 93.31 110 ARG A O 1
ATOM 852 N N . ASP A 1 111 ? -4.162 -4.110 -13.500 1.00 93.62 111 ASP A N 1
ATOM 853 C CA . ASP A 1 111 ? -3.671 -5.126 -14.434 1.00 93.62 111 ASP A CA 1
ATOM 854 C C . ASP A 1 111 ? -2.167 -4.988 -14.689 1.00 93.62 111 ASP A C 1
ATOM 856 O O . ASP A 1 111 ? -1.450 -5.992 -14.739 1.00 93.62 111 ASP A O 1
ATOM 860 N N . LEU A 1 112 ? -1.668 -3.75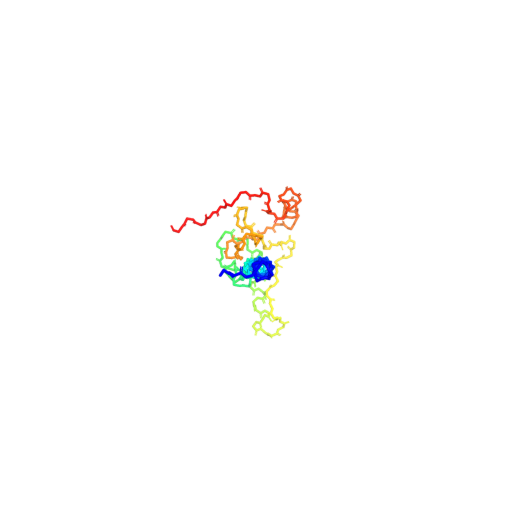1 -14.770 1.00 92.69 112 LEU A N 1
ATOM 861 C CA . LEU A 1 112 ? -0.239 -3.466 -14.880 1.00 92.69 112 LEU A CA 1
ATOM 862 C C . LEU A 1 112 ? 0.494 -3.875 -13.596 1.00 92.69 112 LEU A C 1
ATOM 864 O O . LEU A 1 112 ? 1.530 -4.537 -13.665 1.00 92.69 112 LEU A O 1
ATOM 868 N N . HIS A 1 113 ? -0.081 -3.553 -12.436 1.00 91.19 113 HIS A N 1
ATOM 869 C CA . HIS A 1 113 ? 0.460 -3.911 -11.126 1.00 91.19 113 HIS A CA 1
ATOM 870 C C . HIS A 1 113 ? 0.552 -5.436 -10.940 1.00 91.19 113 HIS A C 1
ATOM 872 O O . HIS A 1 113 ? 1.601 -5.976 -10.586 1.00 91.19 113 HIS A O 1
ATOM 878 N N . ARG A 1 114 ? -0.514 -6.170 -11.280 1.00 90.62 114 ARG A N 1
ATOM 879 C CA . ARG A 1 114 ? -0.526 -7.642 -11.247 1.00 90.62 114 ARG A CA 1
ATOM 880 C C . ARG A 1 114 ? 0.473 -8.251 -12.222 1.00 90.62 114 ARG A C 1
ATOM 882 O O . ARG A 1 114 ? 1.169 -9.204 -11.871 1.00 90.62 114 ARG A O 1
ATOM 889 N N . ARG A 1 115 ? 0.564 -7.704 -13.439 1.00 92.38 115 ARG A N 1
ATOM 890 C CA . ARG A 1 115 ? 1.544 -8.143 -14.438 1.00 92.38 115 ARG A CA 1
ATOM 891 C C . ARG A 1 115 ? 2.961 -7.967 -13.910 1.00 92.38 115 ARG A C 1
ATOM 893 O O . ARG A 1 115 ? 3.757 -8.889 -14.028 1.00 92.38 115 ARG A O 1
ATOM 900 N N . GLN A 1 116 ? 3.261 -6.828 -13.294 1.00 86.69 116 GLN A N 1
ATOM 901 C CA . GLN A 1 116 ? 4.549 -6.596 -12.656 1.00 86.69 116 GLN A CA 1
ATOM 902 C C . GLN A 1 116 ? 4.839 -7.657 -11.585 1.00 86.69 116 GLN A C 1
ATOM 904 O O . GLN A 1 116 ? 5.873 -8.321 -11.663 1.00 86.69 116 GLN A O 1
ATOM 909 N N . HIS A 1 117 ? 3.889 -7.904 -10.679 1.00 86.94 117 HIS A N 1
ATOM 910 C CA . HIS A 1 117 ? 4.038 -8.911 -9.628 1.00 86.94 117 HIS A CA 1
ATOM 911 C C . HIS A 1 117 ? 4.248 -10.340 -10.126 1.00 86.94 117 HIS A C 1
ATOM 913 O O . HIS A 1 117 ? 4.977 -11.109 -9.493 1.00 86.94 117 HIS A O 1
ATOM 919 N N . LYS A 1 118 ? 3.676 -10.684 -11.284 1.00 89.06 118 LYS A N 1
ATOM 920 C CA . LYS A 1 118 ? 3.916 -11.969 -11.949 1.00 89.06 118 LYS A CA 1
ATOM 921 C C . LYS A 1 118 ? 5.391 -12.155 -12.327 1.00 89.06 118 LYS A C 1
ATOM 923 O O . LYS A 1 118 ? 5.917 -13.253 -12.171 1.00 89.06 118 LYS A O 1
ATOM 928 N N . TYR A 1 119 ? 6.061 -11.108 -12.808 1.00 87.50 119 TYR A N 1
ATOM 929 C CA . TYR A 1 119 ? 7.455 -11.200 -13.260 1.00 87.50 119 TYR A CA 1
ATOM 930 C C . TYR A 1 119 ? 8.469 -10.993 -12.127 1.00 87.50 119 TYR A C 1
ATOM 932 O O . TYR A 1 119 ? 9.487 -11.687 -12.088 1.00 87.50 119 TYR A O 1
ATOM 940 N N . ASP A 1 120 ? 8.185 -10.099 -11.174 1.00 83.75 120 ASP A N 1
ATOM 941 C CA . ASP A 1 120 ? 9.107 -9.751 -10.081 1.00 83.75 120 ASP A CA 1
ATOM 942 C C . ASP A 1 120 ? 8.897 -10.547 -8.775 1.00 83.75 120 ASP A C 1
ATOM 944 O O . ASP A 1 120 ? 9.577 -10.301 -7.774 1.00 83.75 120 ASP A O 1
ATOM 948 N N . ASN A 1 121 ? 8.007 -11.549 -8.795 1.00 85.75 121 ASN A N 1
ATOM 949 C CA . ASN A 1 121 ? 7.649 -12.396 -7.650 1.00 85.75 121 ASN A CA 1
ATOM 950 C C . ASN A 1 121 ? 7.195 -11.584 -6.422 1.00 85.75 121 ASN A C 1
ATOM 952 O O . ASN A 1 121 ? 7.665 -11.785 -5.292 1.00 85.75 121 ASN A O 1
ATOM 956 N N . GLY A 1 122 ? 6.300 -10.622 -6.646 1.00 79.69 122 GLY A N 1
ATOM 957 C CA . GLY A 1 122 ? 5.827 -9.744 -5.577 1.00 79.69 122 GLY A CA 1
ATOM 958 C C . GLY A 1 122 ? 6.884 -8.732 -5.122 1.00 79.69 122 GLY A C 1
ATOM 959 O O . GLY A 1 122 ? 6.938 -8.409 -3.939 1.00 79.69 122 GLY A O 1
ATOM 960 N N . GLY A 1 123 ? 7.776 -8.305 -6.019 1.00 79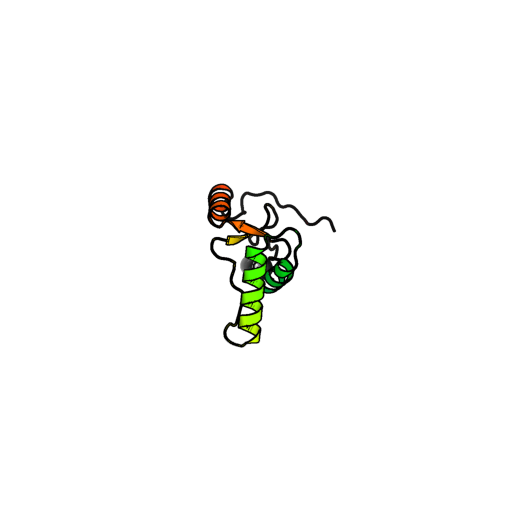.44 123 GLY A N 1
ATOM 961 C CA . GLY A 1 123 ? 8.863 -7.364 -5.736 1.00 79.44 123 GLY A CA 1
ATOM 962 C C . GLY A 1 123 ? 10.146 -7.979 -5.175 1.00 79.44 123 GLY A C 1
ATOM 963 O O . GLY A 1 123 ? 11.158 -7.292 -5.057 1.00 79.44 123 GLY A O 1
ATOM 964 N N . ARG A 1 124 ? 10.147 -9.278 -4.849 1.00 80.94 124 ARG A N 1
ATOM 965 C CA . ARG A 1 124 ? 11.293 -9.960 -4.216 1.00 80.94 124 ARG A CA 1
ATOM 966 C C . ARG A 1 124 ? 12.511 -10.076 -5.126 1.00 80.94 124 ARG A C 1
ATOM 968 O O . ARG A 1 124 ? 13.628 -10.141 -4.633 1.00 80.94 124 ARG A O 1
ATOM 975 N N . LYS A 1 125 ? 12.301 -10.128 -6.444 1.00 83.75 125 LYS A N 1
ATOM 976 C CA . LYS A 1 125 ? 13.391 -10.237 -7.428 1.00 83.75 125 LYS A CA 1
ATOM 977 C C . LYS A 1 125 ? 14.040 -8.894 -7.764 1.00 83.75 125 LYS A C 1
ATOM 979 O O . LYS A 1 125 ? 15.097 -8.873 -8.388 1.00 83.75 125 LYS A O 1
ATOM 984 N N . ASN A 1 126 ? 13.412 -7.777 -7.401 1.00 83.19 126 ASN A N 1
ATOM 985 C CA . ASN A 1 126 ? 13.935 -6.459 -7.736 1.00 83.19 126 ASN A CA 1
ATOM 986 C C . ASN A 1 126 ? 15.107 -6.113 -6.809 1.00 83.19 126 ASN A C 1
ATOM 988 O O . ASN A 1 126 ? 15.047 -6.386 -5.612 1.00 83.19 126 ASN A O 1
ATOM 992 N N . LYS A 1 127 ? 16.146 -5.455 -7.332 1.00 83.62 127 LYS A N 1
ATOM 993 C CA . LYS A 1 127 ? 17.222 -4.887 -6.500 1.00 83.62 127 LYS A CA 1
ATOM 994 C C . LYS A 1 127 ? 16.673 -3.741 -5.648 1.00 83.62 127 LYS A C 1
ATOM 996 O O . LYS A 1 127 ? 15.776 -3.026 -6.094 1.00 83.62 127 LYS A O 1
ATOM 1001 N N . GLU A 1 128 ? 17.154 -3.597 -4.418 1.00 81.94 128 GLU A N 1
ATOM 1002 C CA . GLU A 1 128 ? 16.732 -2.507 -3.529 1.00 81.94 128 GLU A CA 1
ATOM 1003 C C . GLU A 1 128 ? 17.194 -1.154 -4.070 1.00 81.94 128 GLU A C 1
ATOM 1005 O O . GLU A 1 128 ? 18.281 -1.037 -4.637 1.00 81.94 128 GLU A O 1
ATOM 1010 N N . ARG A 1 129 ? 16.339 -0.140 -3.931 1.00 80.81 129 ARG A N 1
ATOM 1011 C CA . ARG A 1 129 ? 16.648 1.244 -4.298 1.00 80.81 129 ARG A CA 1
ATOM 1012 C C . ARG A 1 129 ? 16.448 2.105 -3.055 1.00 80.81 129 ARG A C 1
ATOM 1014 O O . ARG A 1 129 ? 15.319 2.568 -2.846 1.00 80.81 129 ARG A O 1
ATOM 1021 N N . PRO A 1 130 ? 17.496 2.268 -2.225 1.00 70.75 130 PRO A N 1
ATOM 1022 C CA . PRO A 1 130 ? 17.396 3.058 -1.010 1.00 70.75 130 PRO A CA 1
ATOM 1023 C C . PRO A 1 130 ? 17.009 4.500 -1.339 1.00 70.75 130 PRO A C 1
ATOM 1025 O O . PRO A 1 130 ? 17.186 4.973 -2.466 1.00 70.75 130 PRO A O 1
ATOM 1028 N N . LEU A 1 131 ? 16.403 5.171 -0.362 1.00 69.38 131 LEU A N 1
ATOM 1029 C CA . LEU A 1 131 ? 16.200 6.609 -0.446 1.00 69.38 131 LEU A CA 1
ATOM 1030 C C . LEU A 1 131 ? 17.583 7.259 -0.384 1.00 69.38 131 LEU A C 1
ATOM 1032 O O . LEU A 1 131 ? 18.395 6.885 0.457 1.00 69.38 131 LEU A O 1
ATOM 1036 N N . ASN A 1 132 ? 17.855 8.171 -1.313 1.00 61.72 132 ASN A N 1
ATOM 1037 C CA . ASN A 1 132 ? 18.929 9.127 -1.106 1.00 61.72 132 ASN A CA 1
ATOM 1038 C C . ASN A 1 132 ? 18.329 10.174 -0.165 1.00 61.72 132 ASN A C 1
ATOM 1040 O O . ASN A 1 132 ? 17.377 10.846 -0.573 1.00 61.72 132 ASN A O 1
ATOM 1044 N N . ASP A 1 133 ? 18.798 10.199 1.080 1.00 50.00 133 ASP A N 1
ATOM 1045 C CA . ASP A 1 133 ? 18.449 11.237 2.055 1.00 50.00 133 ASP A CA 1
ATOM 1046 C C . ASP A 1 133 ? 18.963 12.616 1.608 1.00 50.00 133 ASP A C 1
ATOM 1048 O O . ASP A 1 133 ? 20.043 12.671 0.967 1.00 50.00 133 ASP A O 1
#

pLDDT: mean 85.4, std 9.89, range [50.0, 96.69]

Organism: NCBI:txid996

Foldseek 3Di:
DDDPVVVVVVVVVVVVVVVVVVVVVVVVVVVVQVVLLVLAAPCPQVQLVVLLPDPPDDPQQNVQSVVQVVCVVVVVDDGGDGPPQWDFADDQQQHSSRSHHSNRTDIDGPVVRVVVCVVCVRNVNGHHDDDPD

Radius of gyration: 24.26 Å; chains: 1; bounding box: 62×55×54 Å

Secondary structure (DSSP, 8-state):
---HHHHHHHHHHHHHHHHHHHHHHHHHHHHHHHHHHHHHT--HHHHHHHHTT-TTS-HHHHHHHHHHHHHHHTTS-SSPPPPTTEEEEPPTT--GGGT--GGG-EEEEHHHHHHHHHHHTTTTTSPP-----

InterPro domains:
  IPR029097 Bacterial toxin 8 [PF15545] (52-120)

=== Feature glossary ===
Legend for the data blocks above and below:

— What the protein is —

The amino-acid sequence is the protein's primary structure: the linear order of residues from the N-terminus to the C-terminus, written in one-letter code. Everything else here — the 3D coordinates, the secondary structure, the domain annotations — is ultimately a consequence of this string.

Database cross-references. InterPro integrates a dozen domain/family signature databases into unified entries with residue-range hits. GO terms attach function/process/location labels with evidence codes. CATH codes position the fold in a four-level structural taxonomy. Organism is the NCBI-taxonomy species name.

— Where its atoms are —

The mmCIF block holds the 3D Cartesian coordinates of each backbone atom (N, Cα, C, O) in ångströms. mmCIF is the PDB's canonical archive format — a tagged-loop text representation of the atomic model.

The six renders are orthographic views along the three Cartesian axes in both directions. Representation (cartoon, sticks, or surface) and color scheme (sequence-rainbow or by-chain) vary across proteins so the training set covers all the common visualization conventions.

— Local backbone conformation —

Secondary structure is the local, repeating backbone conformation. DSSP classifies it into eight states by reading the hydrogen-bond network: three helix types (H, G, I), two β types (E, B), two non-regular types (T, S), and unstructured coil (-).

SS3 is a coarse helix/strand/coil call (letters a/b/c) made by the P-SEA algorithm from inter-Cα distances and dihedrals. It is less detailed than DSSP but needs only Cα positions.

Backbone dihedral angles. Every residue except chain termini has a φ (preceding-C → N → Cα → C) and a ψ (N → Cα → C → next-N). They are reported in degrees following the IUPAC sign convention. Secondary structure is essentially a statement about which (φ, ψ) basin each residue occupies.

— Global shape and packing —

The geometric summary reports three shape descriptors. Rg (radius of gyration) measures how spread out the Cα atoms are about their centre of mass; compact globular proteins have small Rg, elongated or unfolded ones large. Cα contacts (<8 Å, |i−j|>4) count long-range residue pairs in spatial proximity — high for tightly packed folds, near zero for rods or random coil. The bounding-box extents give the protein's footprint along x, y, z in Å.

Solvent accessibility: the surface area of each residue that a 1.4 Å water probe can touch, in Å². When only backbone atoms are present the absolute values are lower than full-atom SASA (side chains contribute most of the area) and are flagged as backbone-only.

Plot images: a contact map (which residues are close in 3D, as an N×N binary image), a Ramachandran scatter (backbone torsion angles, revealing secondary-structure composition at a glance), and — for AlphaFold structures — a PAE heatmap (pairwise prediction confidence).

— Structural neighborhood —

Foldseek's 3Di representation compresses backbone geometry into a per-residue letter drawn from a learned twenty-state alphabet. It captures the tertiary interaction pattern around each residue — which residues are packed against it in space, regardless of where they are in sequence.

Structural nearest neighbors (via Foldseek easy-search vs the PDB). Reported per hit: target PDB id, E-value, and alignment TM-score. A TM-score above ~0.5 is the conventional threshold for 'same fold'.

— Confidence and disorder —

pLDDT (predicted Local Distance Difference Test) is AlphaFold's per-residue confidence score, ranging from 0 to 100. Values above 90 indicate high confidence (typically well-packed cores); 70–90 is confident; 50–70 low confidence; below 50 usually means the region is disordered or the prediction is unreliable there. AlphaFold stores pLDDT in the mmCIF B-factor column.

For experimental (PDB) structures, the B-factor (temperature factor) quantifies the positional spread of each atom in the crystal — a combination of thermal vibration and static disorder — in units of Å². High B-factors mark flexible loops or poorly resolved regions; low B-factors mark the rigid, well-ordered core.

Predicted Aligned Error (PAE) is an AlphaFold confidence matrix: entry (i, j) is the expected error in the position of residue j, in ångströms, when the prediction is superimposed on the true structure at residue i. Low PAE within a block of residues means that block is internally rigid and well-predicted; high PAE between two blocks means their relative placement is uncertain even if each block individually is confident.